Protein AF-A0A0S7XEX8-F1 (afdb_monomer)

Mean predicted aligned error: 14.1 Å

Structure (mmCIF, N/CA/C/O backbone):
data_AF-A0A0S7XEX8-F1
#
_entry.id   AF-A0A0S7XEX8-F1
#
loop_
_atom_site.group_PDB
_atom_site.id
_atom_site.type_symbol
_atom_site.label_atom_id
_atom_site.label_alt_id
_atom_site.label_comp_id
_atom_site.label_asym_id
_atom_site.label_entity_id
_atom_site.label_seq_id
_atom_site.pdbx_PDB_ins_code
_atom_site.Cartn_x
_atom_site.Cartn_y
_atom_site.Cartn_z
_atom_site.occupancy
_atom_site.B_iso_or_equiv
_atom_site.auth_seq_id
_atom_site.auth_comp_id
_atom_site.auth_asym_id
_atom_site.auth_atom_id
_atom_site.pdbx_PDB_model_num
ATOM 1 N N . MET A 1 1 ? 52.784 -49.531 -53.065 1.00 37.59 1 MET A N 1
ATOM 2 C CA . MET A 1 1 ? 52.989 -48.697 -54.268 1.00 37.59 1 MET A CA 1
ATOM 3 C C . MET A 1 1 ? 53.371 -47.288 -53.834 1.00 37.59 1 MET A C 1
ATOM 5 O O . MET A 1 1 ? 52.616 -46.669 -53.107 1.00 37.59 1 MET A O 1
ATOM 9 N N . PHE A 1 2 ? 54.552 -46.854 -54.282 1.00 38.41 2 PHE A N 1
ATOM 10 C CA . PHE A 1 2 ? 55.024 -45.475 -54.474 1.00 38.41 2 PHE A CA 1
ATOM 11 C C . PHE A 1 2 ? 55.209 -44.495 -53.298 1.00 38.41 2 PHE A C 1
ATOM 13 O O . PHE A 1 2 ? 54.373 -43.653 -52.993 1.00 38.41 2 PHE A O 1
ATOM 20 N N . ASN A 1 3 ? 56.453 -44.522 -52.808 1.00 33.59 3 ASN A N 1
ATOM 21 C CA . ASN A 1 3 ? 57.265 -43.385 -52.363 1.00 33.59 3 ASN A CA 1
ATOM 22 C C . ASN A 1 3 ? 57.142 -42.118 -53.236 1.00 33.59 3 ASN A C 1
ATOM 24 O O . ASN A 1 3 ? 57.298 -42.192 -54.457 1.00 33.59 3 ASN A O 1
ATOM 28 N N . LYS A 1 4 ? 57.120 -40.953 -52.576 1.00 41.78 4 LYS A N 1
ATOM 29 C CA . LYS A 1 4 ? 57.774 -39.693 -53.000 1.00 41.78 4 LYS A CA 1
ATOM 30 C C . LYS A 1 4 ? 58.332 -39.030 -51.725 1.00 41.78 4 LYS A C 1
ATOM 32 O O . LYS A 1 4 ? 57.560 -38.694 -50.844 1.00 41.78 4 LYS A O 1
ATOM 37 N N . ARG A 1 5 ? 59.621 -39.204 -51.410 1.00 49.06 5 ARG A N 1
ATOM 38 C CA . ARG A 1 5 ? 60.802 -38.387 -51.777 1.00 49.06 5 ARG A CA 1
ATOM 39 C C . ARG A 1 5 ? 60.811 -36.964 -51.199 1.00 49.06 5 ARG A C 1
ATOM 41 O O . ARG A 1 5 ? 60.069 -36.122 -51.681 1.00 49.06 5 ARG A O 1
ATOM 48 N N . SER A 1 6 ? 61.810 -36.759 -50.329 1.00 44.09 6 SER A N 1
ATOM 49 C CA . SER A 1 6 ? 62.617 -35.540 -50.133 1.00 44.09 6 SER A CA 1
ATOM 50 C C . SER A 1 6 ? 61.925 -34.334 -49.500 1.00 44.09 6 SER A C 1
ATOM 52 O O . SER A 1 6 ? 60.789 -34.037 -49.814 1.00 44.09 6 SER A O 1
ATOM 54 N N . THR A 1 7 ? 62.535 -33.482 -48.684 1.00 44.81 7 THR A N 1
ATOM 55 C CA . THR A 1 7 ? 63.818 -33.344 -47.971 1.00 44.81 7 THR A CA 1
ATOM 56 C C . THR A 1 7 ? 63.667 -31.934 -47.399 1.00 44.81 7 THR A C 1
ATOM 58 O O . THR A 1 7 ? 63.409 -31.039 -48.195 1.00 44.81 7 THR A O 1
ATOM 61 N N . LEU A 1 8 ? 63.810 -31.724 -46.089 1.00 36.44 8 LEU A N 1
ATOM 62 C CA . LEU A 1 8 ? 64.388 -30.506 -45.491 1.00 36.44 8 LEU A CA 1
ATOM 63 C C . LEU A 1 8 ? 64.369 -30.643 -43.967 1.00 36.44 8 LEU A C 1
ATOM 65 O O . LEU A 1 8 ? 63.385 -30.373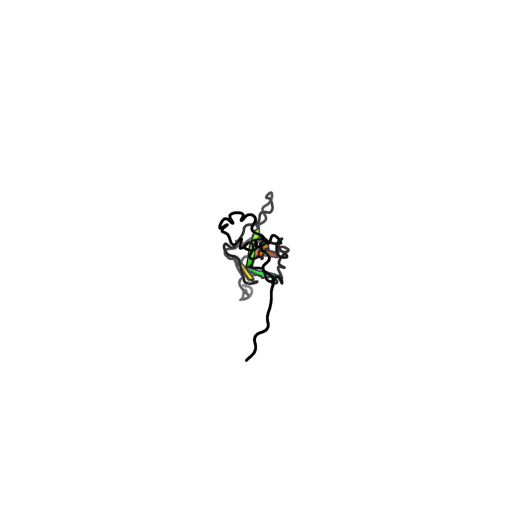 -43.286 1.00 36.44 8 LEU A O 1
ATOM 69 N N . ILE A 1 9 ? 65.504 -31.108 -43.456 1.00 40.91 9 ILE A N 1
ATOM 70 C CA . ILE A 1 9 ? 65.906 -30.969 -42.063 1.00 40.91 9 ILE A CA 1
ATOM 71 C C . ILE A 1 9 ? 66.316 -29.505 -41.907 1.00 40.91 9 ILE A C 1
ATOM 73 O O . ILE A 1 9 ? 67.348 -29.103 -42.438 1.00 40.91 9 ILE A O 1
ATOM 77 N N . VAL A 1 10 ? 65.512 -28.704 -41.210 1.00 41.31 10 VAL A N 1
ATOM 78 C CA . VAL A 1 10 ? 65.963 -27.407 -40.696 1.00 41.31 10 VAL A CA 1
ATOM 79 C C . VAL A 1 10 ? 66.205 -27.593 -39.207 1.00 41.31 10 VAL A C 1
ATOM 81 O O . VAL A 1 10 ? 65.288 -27.587 -38.391 1.00 41.31 10 VAL A O 1
ATOM 84 N N . LEU A 1 11 ? 67.471 -27.841 -38.881 1.00 34.66 11 LEU A N 1
ATOM 85 C CA . LEU A 1 11 ? 67.990 -27.823 -37.525 1.00 34.66 11 LEU A CA 1
ATOM 86 C C . LEU A 1 11 ? 68.108 -26.357 -37.090 1.00 34.66 11 LEU A C 1
ATOM 88 O O . LEU A 1 11 ? 69.022 -25.657 -37.514 1.00 34.66 11 LEU A O 1
ATOM 92 N N . ALA A 1 12 ? 67.196 -25.906 -36.236 1.00 40.22 12 ALA A N 1
ATOM 93 C CA . ALA A 1 12 ? 67.382 -24.713 -35.420 1.00 40.22 12 ALA A CA 1
ATOM 94 C C . ALA A 1 12 ? 67.147 -25.106 -33.958 1.00 40.22 12 ALA A C 1
ATOM 96 O O . ALA A 1 12 ? 66.066 -24.957 -33.398 1.00 40.22 12 ALA A O 1
ATOM 97 N N . LEU A 1 13 ? 68.186 -25.686 -33.361 1.00 43.44 13 LEU A N 1
ATOM 98 C CA . LEU A 1 13 ? 68.374 -25.701 -31.916 1.00 43.44 13 LEU A CA 1
ATOM 99 C C . LEU A 1 13 ? 68.686 -24.260 -31.521 1.00 43.44 13 LEU A C 1
ATOM 101 O O . LEU A 1 13 ? 69.711 -23.769 -31.973 1.00 43.44 13 LEU A O 1
ATOM 105 N N . LEU A 1 14 ? 67.836 -23.604 -30.724 1.00 46.44 14 LEU A N 1
ATOM 106 C CA . LEU A 1 14 ? 68.233 -22.564 -29.765 1.00 46.44 14 LEU A CA 1
ATOM 107 C C . LEU A 1 14 ? 67.057 -22.230 -28.822 1.00 46.44 14 LEU A C 1
ATOM 109 O O . LEU A 1 14 ? 66.058 -21.646 -29.225 1.00 46.44 14 LEU A O 1
ATOM 113 N N . LEU A 1 15 ? 67.268 -22.607 -27.554 1.00 48.09 15 LEU A N 1
ATOM 114 C CA . LEU A 1 15 ? 66.638 -22.145 -26.307 1.00 48.09 15 LEU A CA 1
ATOM 115 C C . LEU A 1 15 ? 65.139 -22.410 -26.092 1.00 48.09 15 LEU A C 1
ATOM 117 O O . LEU A 1 15 ? 64.272 -21.648 -26.503 1.00 48.09 15 LEU A O 1
ATOM 121 N N . ALA A 1 16 ? 64.858 -23.436 -25.286 1.00 48.41 16 ALA A N 1
ATOM 122 C CA . ALA A 1 16 ? 63.597 -23.560 -24.565 1.00 48.41 16 ALA A CA 1
ATOM 123 C C . ALA A 1 16 ? 63.530 -22.525 -23.424 1.00 48.41 16 ALA A C 1
ATOM 125 O O . ALA A 1 16 ? 64.400 -22.549 -22.548 1.00 48.41 16 ALA A O 1
ATOM 126 N N . PRO A 1 17 ? 62.496 -21.671 -23.352 1.00 46.03 17 PRO A N 1
ATOM 127 C CA . PRO A 1 17 ? 62.061 -21.121 -22.086 1.00 46.03 17 PRO A CA 1
ATOM 128 C C . PRO A 1 17 ? 61.147 -22.143 -21.400 1.00 46.03 17 PRO A C 1
ATOM 130 O O . PRO A 1 17 ? 60.209 -22.683 -21.984 1.00 46.03 17 PRO A O 1
ATOM 133 N N . PHE A 1 18 ? 61.470 -22.415 -20.143 1.00 54.22 18 PHE A N 1
ATOM 134 C CA . PHE A 1 18 ? 60.702 -23.195 -19.181 1.00 54.22 18 PHE A CA 1
ATOM 135 C C . PHE A 1 18 ? 59.257 -22.660 -19.128 1.00 54.22 18 PHE A C 1
ATOM 137 O O . PHE A 1 18 ? 58.997 -21.633 -18.500 1.00 54.22 18 PHE A O 1
ATOM 144 N N . ALA A 1 19 ? 58.308 -23.304 -19.813 1.00 49.00 19 ALA A N 1
ATOM 145 C CA . ALA A 1 19 ? 56.899 -22.968 -19.649 1.00 49.00 19 ALA A CA 1
ATOM 146 C C . ALA A 1 19 ? 56.441 -23.551 -18.310 1.00 49.00 19 ALA A C 1
ATOM 148 O O . ALA A 1 19 ? 56.192 -24.751 -18.188 1.00 49.00 19 ALA A O 1
ATOM 149 N N . LEU A 1 20 ? 56.390 -22.688 -17.291 1.00 53.78 20 LEU A N 1
ATOM 150 C CA . LEU A 1 20 ? 55.662 -22.950 -16.057 1.00 53.78 20 LEU A CA 1
ATOM 151 C C . LEU A 1 20 ? 54.265 -23.463 -16.421 1.00 53.78 20 LEU A C 1
ATOM 153 O O . LEU A 1 20 ? 53.557 -22.844 -17.216 1.00 53.78 20 LEU A O 1
ATOM 157 N N . ALA A 1 21 ? 53.849 -24.548 -15.774 1.00 57.62 21 ALA A N 1
ATOM 158 C CA . ALA A 1 21 ? 52.439 -24.825 -15.578 1.00 57.62 21 ALA A CA 1
ATOM 159 C C . ALA A 1 21 ? 51.835 -23.646 -14.794 1.00 57.62 21 ALA A C 1
ATOM 161 O O . ALA A 1 21 ? 51.907 -23.588 -13.569 1.00 57.62 21 ALA A O 1
ATOM 162 N N . GLY A 1 22 ? 51.305 -22.666 -15.521 1.00 50.53 22 GLY A N 1
ATOM 163 C CA . GLY A 1 22 ? 50.453 -21.617 -14.989 1.00 50.53 22 GLY A CA 1
ATOM 164 C C . GLY A 1 22 ? 49.018 -22.111 -15.006 1.00 50.53 22 GLY A C 1
ATOM 165 O O . GLY A 1 22 ? 48.342 -22.021 -16.028 1.00 50.53 22 GLY A O 1
ATOM 166 N N . CYS A 1 23 ? 48.571 -22.656 -13.875 1.00 48.44 23 CYS A N 1
ATOM 167 C CA . CYS A 1 23 ? 47.155 -22.735 -13.549 1.00 48.44 23 CYS A CA 1
ATOM 168 C C . CYS A 1 23 ? 46.514 -21.360 -13.737 1.00 48.44 23 CYS A C 1
ATOM 170 O O . CYS A 1 23 ? 46.964 -20.376 -13.157 1.00 48.44 23 CYS A O 1
ATOM 172 N N . SER A 1 24 ? 45.450 -21.311 -14.518 1.00 53.12 24 SER A N 1
ATOM 173 C CA . SER A 1 24 ? 44.102 -21.078 -14.001 1.00 53.12 24 SER A CA 1
ATOM 174 C C . SER A 1 24 ? 43.243 -20.688 -15.183 1.00 53.12 24 SER A C 1
ATOM 176 O O . SER A 1 24 ? 43.475 -19.681 -15.847 1.00 53.12 24 SER A O 1
ATOM 178 N N 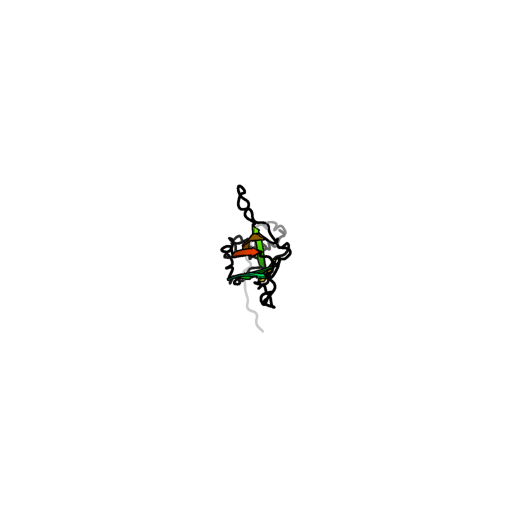. SER A 1 25 ? 42.222 -21.497 -15.428 1.00 52.28 25 SER A N 1
ATOM 179 C CA . SER A 1 25 ? 41.012 -21.038 -16.084 1.00 52.28 25 SER A CA 1
ATOM 180 C C . SER A 1 25 ? 40.495 -19.836 -15.291 1.00 52.28 25 SER A C 1
ATOM 182 O O . SER A 1 25 ? 39.840 -19.995 -14.260 1.00 52.28 25 SER A O 1
ATOM 184 N N . ASN A 1 26 ? 40.824 -18.624 -15.734 1.00 59.03 26 ASN A N 1
ATOM 185 C CA . ASN A 1 26 ? 40.082 -17.436 -15.346 1.00 59.03 26 ASN A CA 1
ATOM 186 C C . ASN A 1 26 ? 38.715 -17.524 -16.037 1.00 59.03 26 ASN A C 1
ATOM 188 O O . ASN A 1 26 ? 38.438 -16.814 -17.000 1.00 59.03 26 ASN A O 1
ATOM 192 N N . GLU A 1 27 ? 37.867 -18.425 -15.540 1.00 61.34 27 GLU A N 1
ATOM 193 C CA . GLU A 1 27 ? 36.425 -18.355 -15.726 1.00 61.34 27 GLU A CA 1
ATOM 194 C C . GLU A 1 27 ? 35.983 -17.091 -14.989 1.00 61.34 27 GLU A C 1
ATOM 196 O O . GLU A 1 27 ? 35.674 -17.106 -13.795 1.00 61.34 27 GLU A O 1
ATOM 201 N N . SER A 1 28 ? 36.059 -15.951 -15.674 1.00 59.97 28 SER A N 1
ATOM 202 C CA . SER A 1 28 ? 35.441 -14.728 -15.193 1.00 59.97 28 SER A CA 1
ATOM 203 C C . SER A 1 28 ? 33.943 -14.998 -15.173 1.00 59.97 28 SER A C 1
ATOM 205 O O . SER A 1 28 ? 33.276 -14.884 -16.198 1.00 59.97 28 SER A O 1
ATOM 207 N N . SER A 1 29 ? 33.420 -15.397 -14.011 1.00 68.56 29 SER A N 1
ATOM 208 C CA . SER A 1 29 ? 31.980 -15.401 -13.766 1.00 68.56 29 SER A CA 1
ATOM 209 C C . SER A 1 29 ? 31.435 -14.040 -14.204 1.00 68.56 29 SER A C 1
ATOM 211 O O . SER A 1 29 ? 32.061 -13.024 -13.872 1.00 68.56 29 SER A O 1
ATOM 213 N N . PRO A 1 30 ? 30.338 -13.971 -14.979 1.00 63.06 30 PRO A N 1
ATOM 214 C CA . PRO A 1 30 ? 29.765 -12.681 -15.315 1.00 63.06 30 PRO A CA 1
ATOM 215 C C . PRO A 1 30 ? 29.418 -11.986 -13.998 1.00 63.06 30 PRO A C 1
ATOM 217 O O . PRO A 1 30 ? 28.667 -12.526 -13.187 1.00 63.06 30 PRO A O 1
ATOM 220 N N . ILE A 1 31 ? 30.005 -10.811 -13.759 1.00 57.59 31 ILE A N 1
ATOM 221 C CA . ILE A 1 31 ? 29.549 -9.926 -12.689 1.00 57.59 31 ILE A CA 1
ATOM 222 C C . ILE A 1 31 ? 28.107 -9.584 -13.061 1.00 57.59 31 ILE A C 1
ATOM 224 O O . ILE A 1 31 ? 27.875 -8.841 -14.014 1.00 57.59 31 ILE A O 1
ATOM 228 N N . GLN A 1 32 ? 27.141 -10.198 -12.378 1.00 62.25 32 GLN A N 1
ATOM 229 C CA . GLN A 1 32 ? 25.731 -9.882 -12.555 1.00 62.25 32 GLN A CA 1
ATOM 230 C C . GLN A 1 32 ? 25.567 -8.413 -12.164 1.00 62.25 32 GLN A C 1
ATOM 232 O O . GLN A 1 32 ? 25.819 -8.044 -11.017 1.00 62.25 32 GLN A O 1
ATOM 237 N N . ALA A 1 33 ? 25.251 -7.563 -13.142 1.00 75.31 33 ALA A N 1
ATOM 238 C CA . ALA A 1 33 ? 25.007 -6.155 -12.879 1.00 75.31 33 ALA A CA 1
ATOM 239 C C . ALA A 1 33 ? 23.876 -6.051 -11.846 1.00 75.31 33 ALA A C 1
ATOM 241 O O . ALA A 1 33 ? 22.825 -6.668 -12.021 1.00 75.31 33 ALA A O 1
ATOM 242 N N . ILE A 1 34 ? 24.126 -5.333 -10.749 1.00 82.12 34 ILE A N 1
ATOM 243 C CA . ILE A 1 34 ? 23.111 -5.072 -9.728 1.00 82.12 34 ILE A CA 1
ATOM 244 C C . ILE A 1 34 ? 22.087 -4.121 -10.335 1.00 82.12 34 ILE A C 1
ATOM 246 O O . ILE A 1 34 ? 22.459 -3.053 -10.823 1.00 82.12 34 ILE A O 1
ATOM 250 N N . ASP A 1 35 ? 20.820 -4.518 -10.307 1.00 88.25 35 ASP A N 1
ATOM 251 C CA . ASP A 1 35 ? 19.725 -3.647 -10.703 1.00 88.25 35 ASP A CA 1
ATOM 252 C C . ASP A 1 35 ? 19.434 -2.636 -9.591 1.00 88.25 35 ASP A C 1
ATOM 254 O O . ASP A 1 35 ? 19.241 -2.995 -8.428 1.00 88.25 35 ASP A O 1
ATOM 258 N N . THR A 1 36 ? 19.429 -1.362 -9.962 1.00 91.50 36 THR A N 1
ATOM 259 C CA . THR A 1 36 ? 19.185 -0.228 -9.066 1.00 91.50 36 THR A CA 1
ATOM 260 C C . THR A 1 36 ? 17.986 0.609 -9.507 1.00 91.50 36 THR A C 1
ATOM 262 O O . THR A 1 36 ? 17.774 1.694 -8.964 1.00 91.50 36 THR A O 1
ATOM 265 N N . ALA A 1 37 ? 17.263 0.193 -10.550 1.00 93.44 37 ALA A N 1
ATOM 266 C CA . ALA A 1 37 ? 16.141 0.944 -11.087 1.00 93.44 37 ALA A CA 1
ATOM 267 C C . ALA A 1 37 ? 14.848 0.525 -10.368 1.00 93.44 37 ALA A C 1
ATOM 269 O O . ALA A 1 37 ? 14.421 -0.612 -10.511 1.00 93.44 37 ALA A O 1
ATOM 270 N N . PRO A 1 38 ? 14.191 1.419 -9.608 1.00 94.50 38 PRO A N 1
ATOM 271 C CA . PRO A 1 38 ? 12.928 1.073 -8.976 1.00 94.50 38 PRO A CA 1
ATOM 272 C C . PRO A 1 38 ? 11.798 0.936 -10.009 1.00 94.50 38 PRO A C 1
ATOM 274 O O . PRO A 1 38 ? 11.808 1.643 -11.025 1.00 94.50 38 PRO A O 1
ATOM 277 N N . PRO A 1 39 ? 10.763 0.126 -9.718 1.00 96.44 39 PRO A N 1
ATOM 278 C CA . PRO A 1 39 ? 9.547 0.091 -10.524 1.00 96.44 39 PRO A CA 1
ATOM 279 C C . PRO A 1 39 ? 8.823 1.444 -10.568 1.00 96.44 39 PRO A C 1
ATOM 281 O O . PRO A 1 39 ? 9.020 2.320 -9.716 1.00 96.44 39 PRO A O 1
ATOM 284 N N . ALA A 1 40 ? 7.887 1.594 -11.504 1.00 95.81 40 ALA A N 1
ATOM 285 C CA . ALA A 1 40 ? 6.932 2.692 -11.491 1.00 95.81 40 ALA A CA 1
ATOM 286 C C . ALA A 1 40 ? 6.016 2.629 -10.257 1.00 95.81 40 ALA A C 1
ATOM 288 O O . ALA A 1 40 ? 5.726 1.564 -9.705 1.00 95.81 40 ALA A O 1
ATOM 289 N N . ALA A 1 41 ? 5.506 3.787 -9.838 1.00 95.00 41 ALA A N 1
ATOM 290 C CA . ALA A 1 41 ? 4.533 3.847 -8.755 1.00 95.00 41 ALA A CA 1
ATOM 291 C C . ALA A 1 41 ? 3.226 3.126 -9.147 1.00 95.00 41 ALA A C 1
ATOM 293 O O . ALA A 1 41 ? 2.709 3.355 -10.246 1.00 95.00 41 ALA A O 1
ATOM 294 N N . PRO A 1 42 ? 2.642 2.305 -8.258 1.00 95.38 42 PRO A N 1
ATOM 295 C CA . PRO A 1 42 ? 1.341 1.701 -8.505 1.00 95.38 42 PRO A CA 1
ATOM 296 C C . PRO A 1 42 ? 0.231 2.759 -8.476 1.00 95.38 42 PRO A C 1
ATOM 298 O O . PRO A 1 42 ? 0.343 3.806 -7.834 1.00 95.38 42 PRO A O 1
ATOM 301 N N . VAL A 1 43 ? -0.893 2.464 -9.130 1.00 94.06 43 VAL A N 1
ATOM 302 C CA . VAL A 1 43 ? -2.067 3.351 -9.155 1.00 94.06 43 VAL A CA 1
ATOM 303 C C . VAL A 1 43 ? -3.157 2.773 -8.267 1.00 94.06 43 VAL A C 1
ATOM 305 O O . VAL A 1 43 ? -3.754 1.756 -8.617 1.00 94.06 43 VAL A O 1
ATOM 308 N N . MET A 1 44 ? -3.435 3.418 -7.132 1.00 95.31 44 MET A N 1
ATOM 309 C CA . MET A 1 44 ? -4.569 3.047 -6.284 1.00 95.31 44 MET A CA 1
ATOM 310 C C . MET A 1 44 ? -5.880 3.380 -7.002 1.00 95.31 44 MET A C 1
ATOM 312 O O . MET A 1 44 ? -6.085 4.513 -7.432 1.00 95.31 44 MET A O 1
ATOM 316 N N . THR A 1 45 ? -6.751 2.385 -7.150 1.00 94.12 45 THR A N 1
ATOM 317 C CA . THR A 1 45 ? -8.031 2.509 -7.861 1.00 94.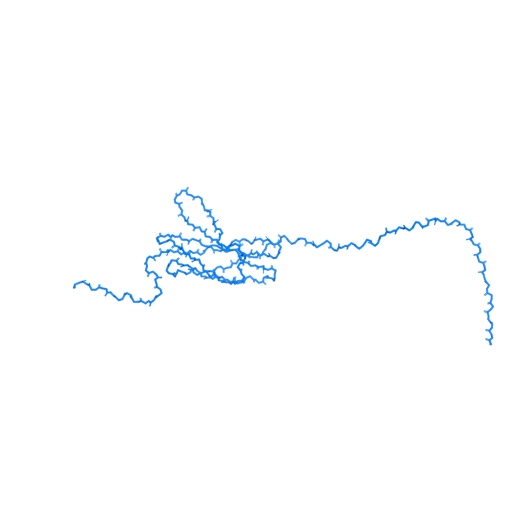12 45 THR A CA 1
ATOM 318 C C . THR A 1 45 ? -9.211 2.618 -6.908 1.00 94.12 45 THR A C 1
ATOM 320 O O . THR A 1 45 ? -10.212 3.240 -7.251 1.00 94.12 45 THR A O 1
ATOM 323 N N . GLU A 1 46 ? -9.102 2.041 -5.710 1.00 92.38 46 GLU A N 1
ATOM 324 C CA . GLU A 1 46 ? -10.159 2.088 -4.705 1.00 92.38 46 GLU A CA 1
ATOM 325 C C . GLU A 1 46 ? -9.578 1.980 -3.293 1.00 92.38 46 GLU A C 1
ATOM 327 O O . GLU A 1 46 ? -8.667 1.191 -3.035 1.00 92.38 46 GLU A O 1
ATOM 332 N N . ALA A 1 47 ? -10.157 2.742 -2.367 1.00 93.06 47 ALA A N 1
ATOM 333 C CA . ALA A 1 47 ? -10.019 2.540 -0.934 1.00 93.06 47 ALA A CA 1
ATOM 334 C C . ALA A 1 47 ? -11.427 2.556 -0.333 1.00 93.06 47 ALA A C 1
ATOM 336 O O . ALA A 1 47 ? -12.067 3.604 -0.249 1.00 93.06 47 ALA A O 1
ATOM 337 N N . ARG A 1 48 ? -11.942 1.381 0.031 1.00 89.88 48 ARG A N 1
ATOM 338 C CA . ARG A 1 48 ? -13.334 1.214 0.451 1.00 89.88 48 ARG A CA 1
ATOM 339 C C . ARG A 1 48 ? -13.422 0.763 1.896 1.00 89.88 48 ARG A C 1
ATOM 341 O O . ARG A 1 48 ? -12.858 -0.261 2.269 1.00 89.88 48 ARG A O 1
ATOM 348 N N . LEU A 1 49 ? -14.192 1.492 2.696 1.00 89.94 49 LEU A N 1
ATOM 349 C CA . LEU A 1 49 ? -14.510 1.095 4.063 1.00 89.94 49 LEU A CA 1
ATOM 350 C C . LEU A 1 49 ? -15.508 -0.078 4.087 1.00 89.94 49 LEU A C 1
ATOM 352 O O . LEU A 1 49 ? -16.471 -0.106 3.322 1.00 89.94 49 LEU A O 1
ATOM 356 N N . SER A 1 50 ? -15.293 -1.012 5.009 1.00 86.88 50 SER A N 1
ATOM 357 C CA . SER A 1 50 ? -16.159 -2.147 5.330 1.00 86.88 50 SER A CA 1
ATOM 358 C C . SER A 1 50 ? -16.103 -2.394 6.842 1.00 86.88 50 SER A C 1
ATOM 360 O O . SER A 1 50 ? -15.227 -3.105 7.338 1.00 86.88 50 SER A O 1
ATOM 362 N N . GLY A 1 51 ? -17.017 -1.788 7.600 1.00 86.56 51 GLY A N 1
ATOM 363 C CA . GLY A 1 51 ? -17.005 -1.811 9.065 1.00 86.56 51 GLY A CA 1
ATOM 364 C C . GLY A 1 51 ? -15.743 -1.160 9.641 1.00 86.56 51 GLY A C 1
ATOM 365 O O . GLY A 1 51 ? -15.421 -0.021 9.315 1.00 86.56 51 GLY A O 1
ATOM 366 N N . THR A 1 52 ? -15.014 -1.900 10.480 1.00 92.06 52 THR A N 1
ATOM 367 C CA . THR A 1 52 ? -13.696 -1.524 11.035 1.00 92.06 52 THR A CA 1
ATOM 368 C C . THR A 1 52 ? -12.531 -2.026 10.175 1.00 92.06 52 THR A C 1
ATOM 370 O O . THR A 1 52 ? -11.423 -2.255 10.661 1.00 92.06 52 THR A O 1
ATOM 373 N N . SER A 1 53 ? -12.780 -2.258 8.888 1.00 93.56 53 SER A N 1
ATOM 374 C CA . SER A 1 53 ? -11.773 -2.667 7.913 1.00 93.56 53 SER A CA 1
ATOM 375 C C . SER A 1 53 ? -11.853 -1.799 6.662 1.00 93.56 53 SER A C 1
ATOM 377 O O . SER A 1 53 ? -12.883 -1.185 6.387 1.00 93.56 53 SER A O 1
ATOM 379 N N . ALA A 1 54 ? -10.777 -1.761 5.886 1.00 93.94 54 ALA A N 1
ATOM 380 C CA . ALA A 1 54 ? -10.750 -1.147 4.567 1.00 93.94 54 ALA A CA 1
ATOM 381 C C . ALA A 1 54 ? -10.184 -2.128 3.544 1.00 93.94 54 ALA A C 1
ATOM 383 O O . ALA A 1 54 ? -9.214 -2.828 3.822 1.00 93.94 54 ALA A O 1
ATOM 384 N N . ILE A 1 55 ? -10.785 -2.171 2.360 1.00 95.62 55 ILE A N 1
ATOM 385 C CA . ILE A 1 55 ? -10.289 -2.941 1.224 1.00 95.62 55 ILE A CA 1
ATOM 386 C C . ILE A 1 55 ? -9.676 -1.951 0.240 1.00 95.62 55 ILE A C 1
ATOM 388 O O . ILE A 1 55 ? -10.337 -1.012 -0.206 1.00 95.62 55 ILE A O 1
ATOM 392 N N . LEU A 1 56 ? -8.398 -2.155 -0.061 1.00 96.94 56 LEU A N 1
ATOM 393 C CA . LEU A 1 56 ? -7.636 -1.358 -1.013 1.00 96.94 56 LEU A CA 1
ATOM 394 C C . LEU A 1 56 ? -7.477 -2.144 -2.309 1.00 96.94 56 LEU A C 1
ATOM 396 O O . LEU A 1 56 ? -7.112 -3.320 -2.261 1.00 96.94 56 LEU A O 1
ATOM 400 N N . HIS A 1 57 ? -7.688 -1.482 -3.443 1.00 97.25 57 HIS A N 1
ATOM 401 C CA . HIS A 1 57 ? -7.433 -2.014 -4.778 1.00 97.25 57 HIS A CA 1
ATOM 402 C C . HIS A 1 57 ? -6.514 -1.082 -5.563 1.00 97.25 57 HIS A C 1
ATOM 404 O O . HIS A 1 57 ? -6.548 0.140 -5.402 1.00 97.25 57 HIS A O 1
ATOM 410 N N . TRP A 1 58 ? -5.677 -1.671 -6.413 1.00 97.31 58 TRP A N 1
ATOM 411 C CA . TRP A 1 58 ? -4.775 -0.932 -7.290 1.00 97.31 58 TRP A CA 1
ATOM 412 C C . TRP A 1 58 ? -4.540 -1.655 -8.613 1.00 97.31 58 TRP A C 1
ATOM 414 O O . TRP A 1 58 ? -4.803 -2.850 -8.756 1.00 97.31 58 TRP A O 1
ATOM 424 N N . THR A 1 59 ? -4.025 -0.922 -9.594 1.00 95.69 59 THR A N 1
ATOM 425 C CA . THR A 1 59 ? -3.589 -1.480 -10.875 1.00 95.69 59 THR A CA 1
ATOM 426 C C . THR A 1 59 ? -2.224 -2.144 -10.719 1.00 95.69 59 THR A C 1
ATOM 428 O O . THR A 1 59 ? -1.319 -1.583 -10.104 1.00 95.69 59 THR A O 1
ATOM 431 N N . ARG A 1 60 ? -2.070 -3.341 -11.293 1.00 94.62 60 ARG A N 1
ATOM 432 C CA . ARG A 1 60 ? -0.787 -4.053 -11.363 1.00 94.62 60 ARG A CA 1
ATOM 433 C C . ARG A 1 60 ? 0.209 -3.281 -12.238 1.00 94.62 60 ARG A C 1
ATOM 435 O O . ARG A 1 60 ? -0.146 -2.871 -13.340 1.00 94.62 60 ARG A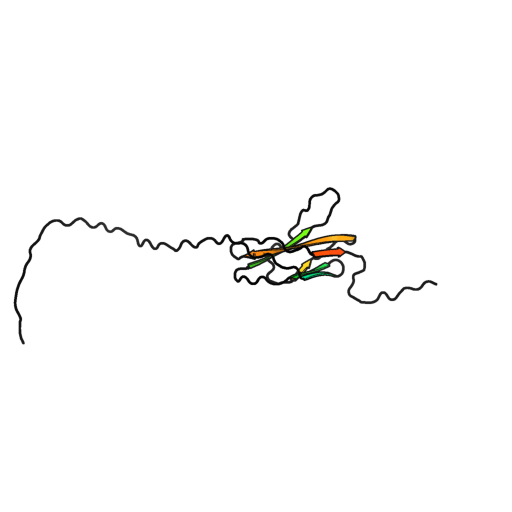 O 1
ATOM 442 N N . ASN A 1 61 ? 1.448 -3.171 -11.770 1.00 95.88 61 ASN A N 1
ATOM 443 C CA . ASN A 1 61 ? 2.594 -2.718 -12.559 1.00 95.88 61 ASN A CA 1
ATOM 444 C C . ASN A 1 61 ? 2.858 -3.621 -13.775 1.00 95.88 61 ASN A C 1
ATOM 446 O O . ASN A 1 61 ? 2.636 -4.830 -13.719 1.00 95.88 61 ASN A O 1
ATOM 450 N N . THR A 1 62 ? 3.320 -3.038 -14.880 1.00 95.62 62 THR A N 1
ATOM 451 C CA . THR A 1 62 ? 3.545 -3.759 -16.148 1.00 95.62 62 THR A CA 1
ATOM 452 C C . THR A 1 62 ? 4.933 -4.383 -16.253 1.00 95.62 62 THR A C 1
ATOM 454 O O . THR A 1 62 ? 5.152 -5.249 -17.096 1.00 95.62 62 THR A O 1
ATOM 457 N N . GLU A 1 63 ? 5.863 -3.931 -15.420 1.00 95.88 63 GLU A N 1
ATOM 458 C CA . GLU A 1 63 ? 7.234 -4.410 -15.352 1.00 95.88 63 GLU A CA 1
ATOM 459 C C . GLU A 1 63 ? 7.278 -5.873 -14.880 1.00 95.88 63 GLU A C 1
ATOM 461 O O . GLU A 1 63 ? 6.498 -6.309 -14.028 1.00 95.88 63 GLU A O 1
ATOM 466 N N . THR A 1 64 ? 8.165 -6.667 -15.480 1.00 94.25 64 THR A N 1
ATOM 467 C CA . THR A 1 64 ? 8.214 -8.126 -15.276 1.00 94.25 64 THR A CA 1
ATOM 468 C C . THR A 1 64 ? 8.962 -8.545 -14.015 1.00 94.25 64 THR A C 1
ATOM 470 O O . THR A 1 64 ? 8.849 -9.688 -13.577 1.00 94.25 64 THR A O 1
ATOM 473 N N . ASP A 1 65 ? 9.746 -7.634 -13.455 1.00 94.94 65 ASP A N 1
ATOM 474 C CA . ASP A 1 65 ? 10.628 -7.812 -12.305 1.00 94.94 65 ASP A CA 1
ATOM 475 C C . ASP A 1 65 ? 10.001 -7.365 -10.977 1.00 94.94 65 ASP A C 1
ATOM 477 O O . ASP A 1 65 ? 10.648 -7.456 -9.936 1.00 94.94 65 ASP A O 1
ATOM 481 N N . VAL A 1 66 ? 8.728 -6.959 -10.969 1.00 97.12 66 VAL A N 1
ATOM 482 C CA . VAL A 1 66 ? 8.015 -6.627 -9.730 1.00 97.12 66 VAL A CA 1
ATOM 483 C C . VAL A 1 66 ? 7.812 -7.884 -8.883 1.00 97.12 66 VAL A C 1
ATOM 485 O O . VAL A 1 66 ? 7.083 -8.807 -9.259 1.00 97.12 66 VAL A O 1
ATOM 488 N N . ALA A 1 67 ? 8.415 -7.890 -7.696 1.00 97.75 67 ALA A N 1
ATOM 489 C CA . ALA A 1 67 ? 8.277 -8.941 -6.695 1.00 97.75 67 ALA A CA 1
ATOM 490 C C . ALA A 1 67 ? 6.974 -8.808 -5.891 1.00 97.75 67 ALA A C 1
ATOM 492 O O . ALA A 1 67 ? 6.374 -9.809 -5.490 1.00 97.75 67 ALA A O 1
ATOM 493 N N . GLY A 1 68 ? 6.499 -7.580 -5.665 1.00 98.06 68 GLY A N 1
ATOM 494 C CA . GLY A 1 68 ? 5.221 -7.323 -5.006 1.00 98.06 68 GLY A CA 1
ATOM 495 C C . GLY A 1 68 ? 5.073 -5.888 -4.517 1.00 98.06 68 GLY A C 1
ATOM 496 O O . GLY A 1 68 ? 5.698 -4.978 -5.049 1.00 98.06 68 G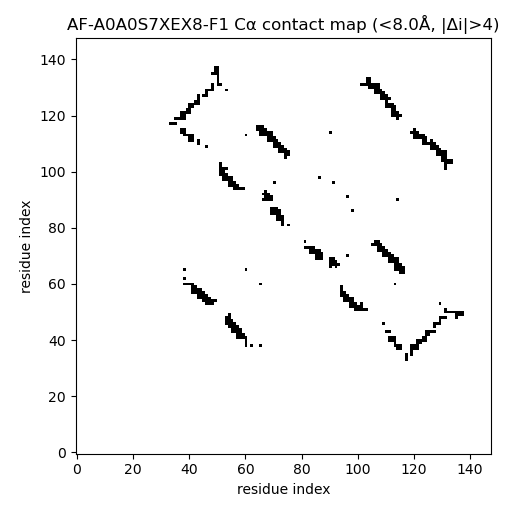LY A O 1
ATOM 497 N N . TYR A 1 69 ? 4.222 -5.691 -3.509 1.00 98.50 69 TYR A N 1
ATOM 498 C CA . TYR A 1 69 ? 3.832 -4.367 -3.028 1.00 98.50 69 TYR A CA 1
ATOM 499 C C . TYR A 1 69 ? 3.979 -4.225 -1.515 1.00 98.50 69 TYR A C 1
ATOM 501 O O . TYR A 1 69 ? 3.717 -5.172 -0.762 1.00 98.50 69 TYR A O 1
ATOM 509 N N . ASN A 1 70 ? 4.325 -3.016 -1.075 1.00 98.56 70 ASN A N 1
ATOM 510 C CA . ASN A 1 70 ? 4.172 -2.592 0.311 1.00 98.56 70 ASN A CA 1
ATOM 511 C C . ASN A 1 70 ? 2.961 -1.676 0.446 1.00 98.56 70 ASN A C 1
ATOM 513 O O . ASN A 1 70 ? 2.667 -0.868 -0.434 1.00 98.56 70 ASN A O 1
ATOM 517 N N . VAL A 1 71 ? 2.262 -1.809 1.567 1.00 98.12 71 VAL A N 1
ATOM 518 C CA . VAL A 1 71 ? 1.070 -1.034 1.891 1.00 98.12 71 VAL A CA 1
ATOM 519 C C . VAL A 1 71 ? 1.347 -0.254 3.160 1.00 98.12 71 VAL A C 1
ATOM 521 O O . VAL A 1 71 ? 1.864 -0.795 4.139 1.00 98.12 71 VAL A O 1
ATOM 524 N N . TYR A 1 72 ? 0.981 1.017 3.143 1.00 97.75 72 TYR A N 1
ATOM 525 C CA . TYR A 1 72 ? 1.249 1.950 4.219 1.00 97.75 72 TYR A CA 1
ATOM 526 C C . TYR A 1 72 ? -0.020 2.678 4.632 1.00 97.75 72 TYR A C 1
ATOM 528 O O . TYR A 1 72 ? -0.891 2.916 3.793 1.00 97.75 72 TYR A O 1
ATOM 536 N N . PHE A 1 73 ? -0.095 3.089 5.898 1.00 96.19 73 PHE A N 1
ATOM 537 C CA . PHE A 1 73 ? -1.134 3.994 6.379 1.00 96.19 73 PHE A CA 1
ATOM 538 C C . PHE A 1 73 ? -0.572 5.177 7.158 1.00 96.19 73 PHE A C 1
ATOM 540 O O . PHE A 1 73 ? 0.502 5.093 7.747 1.00 96.19 73 PHE A O 1
ATOM 547 N N . PHE A 1 74 ? -1.345 6.253 7.200 1.00 94.50 74 PHE A N 1
ATOM 548 C CA . PHE A 1 74 ? -1.113 7.417 8.040 1.00 94.50 74 PHE A CA 1
ATOM 549 C C . PHE A 1 74 ? -2.445 7.906 8.610 1.00 94.50 74 PHE A C 1
ATOM 551 O O . PHE A 1 74 ? -3.464 7.914 7.915 1.00 94.50 74 PHE A O 1
ATOM 558 N N . THR A 1 75 ? -2.430 8.322 9.871 1.00 94.00 75 THR A N 1
ATOM 559 C CA . THR A 1 75 ? -3.542 9.016 10.526 1.00 94.00 75 THR A CA 1
ATOM 560 C C . THR A 1 75 ? -3.100 10.442 10.835 1.00 94.00 75 THR A C 1
ATOM 562 O O . THR A 1 75 ? -2.117 10.600 11.562 1.00 94.00 75 THR A O 1
ATOM 565 N N . PRO A 1 76 ? -3.785 11.473 10.316 1.00 91.62 76 PRO A N 1
ATOM 566 C CA . PRO A 1 76 ? -3.422 12.851 10.596 1.00 91.62 76 PRO A CA 1
ATOM 567 C C . PRO A 1 76 ? -3.646 13.174 12.070 1.00 91.62 76 PRO A C 1
ATOM 569 O O . PRO A 1 76 ? -4.687 12.841 12.638 1.00 91.62 76 PRO A O 1
ATOM 572 N N . ASP A 1 77 ? -2.678 13.865 12.654 1.00 89.81 77 ASP A N 1
ATOM 573 C CA . ASP A 1 77 ? -2.721 14.358 14.023 1.00 89.81 77 ASP A CA 1
ATOM 574 C C . ASP A 1 77 ? -2.314 15.843 14.026 1.00 89.81 77 ASP A C 1
ATOM 576 O O . ASP A 1 77 ? -1.288 16.188 13.426 1.00 89.81 77 ASP A O 1
ATOM 580 N N . PRO A 1 78 ? -3.121 16.755 14.603 1.00 88.25 78 PRO A N 1
ATOM 581 C CA . PRO A 1 78 ? -2.807 18.177 14.608 1.00 88.25 78 PRO A CA 1
ATOM 582 C C . PRO A 1 78 ? -1.441 18.480 15.236 1.00 88.25 78 PRO A C 1
ATOM 584 O O . PRO A 1 78 ? -1.214 18.228 16.415 1.00 88.25 78 PRO A O 1
ATOM 587 N N . GLY A 1 79 ? -0.554 19.099 14.454 1.00 88.12 79 GLY A N 1
ATOM 588 C CA . GLY A 1 79 ? 0.790 19.479 14.905 1.00 88.12 79 GLY A CA 1
ATOM 589 C C . GLY A 1 79 ? 1.858 18.397 14.725 1.00 88.12 79 GLY A C 1
ATOM 590 O O . GLY A 1 79 ? 2.995 18.623 15.131 1.00 88.12 79 GLY A O 1
ATOM 591 N N . SER A 1 80 ? 1.513 17.273 14.095 1.00 89.00 80 SER A N 1
ATOM 592 C CA . SER A 1 80 ? 2.437 16.184 13.776 1.00 89.00 80 SER A CA 1
ATOM 593 C C . SER A 1 80 ? 2.767 16.148 12.279 1.00 89.00 80 SER A C 1
ATOM 595 O O . SER A 1 80 ? 1.922 16.455 11.433 1.00 89.00 80 SER A O 1
ATOM 597 N N . ASP A 1 81 ? 3.996 15.748 11.952 1.00 91.31 81 ASP A N 1
ATOM 598 C CA . ASP A 1 81 ? 4.423 15.528 10.568 1.00 91.31 81 ASP A CA 1
ATOM 599 C C . ASP A 1 81 ? 3.739 14.294 9.953 1.00 91.31 81 ASP A C 1
ATOM 601 O O . ASP A 1 81 ? 3.358 13.342 10.642 1.00 91.31 81 ASP A O 1
ATOM 605 N N . GLU A 1 82 ? 3.610 14.287 8.624 1.00 91.38 82 GLU A N 1
ATOM 606 C CA . GLU A 1 82 ? 3.084 13.142 7.877 1.00 91.38 82 GLU A CA 1
ATOM 607 C C . GLU A 1 82 ? 4.072 11.964 7.955 1.00 91.38 82 GLU A C 1
ATOM 609 O O . GLU A 1 82 ? 5.145 11.991 7.352 1.00 91.38 82 GLU A O 1
ATOM 614 N N . SER A 1 83 ? 3.701 10.909 8.688 1.00 93.31 83 SER A N 1
ATOM 615 C CA . SER A 1 83 ? 4.533 9.716 8.880 1.00 93.31 83 SER A CA 1
ATOM 616 C C . SER A 1 83 ? 3.744 8.438 8.614 1.00 93.31 83 SER A C 1
ATOM 618 O O . SER A 1 83 ? 2.793 8.105 9.324 1.00 93.31 83 SER A O 1
ATOM 620 N N . TYR A 1 84 ? 4.137 7.708 7.570 1.00 95.06 84 TYR A N 1
ATOM 621 C CA . TYR A 1 84 ? 3.477 6.466 7.180 1.00 95.06 84 TYR A CA 1
ATOM 622 C C . TYR A 1 84 ? 4.044 5.260 7.919 1.00 95.06 84 TYR A C 1
ATOM 624 O O . TYR A 1 84 ? 5.253 5.053 7.981 1.00 95.06 84 TYR A O 1
ATOM 632 N N . THR A 1 85 ? 3.147 4.398 8.386 1.00 96.44 85 THR A N 1
ATOM 633 C CA . THR A 1 85 ? 3.477 3.099 8.971 1.00 96.44 85 THR A CA 1
ATOM 634 C C . THR A 1 85 ? 3.200 1.985 7.967 1.00 96.44 85 THR A C 1
ATOM 636 O O . THR A 1 85 ? 2.122 1.922 7.373 1.00 96.44 85 THR A O 1
ATOM 639 N N . LYS A 1 86 ? 4.170 1.084 7.787 1.00 97.75 86 LYS A N 1
ATOM 640 C CA . LYS A 1 86 ? 4.041 -0.099 6.928 1.00 97.75 86 LYS A CA 1
ATOM 641 C C . LYS A 1 86 ? 3.117 -1.138 7.568 1.00 97.75 86 LYS A C 1
ATOM 643 O O . LYS A 1 86 ? 3.276 -1.467 8.739 1.00 97.75 86 LYS A O 1
ATOM 648 N N . LEU A 1 87 ? 2.176 -1.669 6.791 1.00 97.56 87 LEU A N 1
ATOM 649 C CA . LEU A 1 87 ? 1.157 -2.621 7.253 1.00 97.56 87 LEU A CA 1
ATOM 650 C C . LEU A 1 87 ? 1.550 -4.086 7.054 1.00 97.56 87 LEU A C 1
ATOM 652 O O . LEU A 1 87 ? 1.126 -4.952 7.815 1.00 97.56 87 LEU A O 1
ATOM 656 N N . ASN A 1 88 ? 2.337 -4.388 6.024 1.00 97.75 88 ASN A N 1
ATOM 657 C CA . ASN A 1 88 ? 2.702 -5.753 5.659 1.00 97.75 88 ASN A CA 1
ATOM 658 C C . ASN A 1 88 ? 4.167 -6.061 6.007 1.00 97.75 88 ASN A C 1
ATOM 660 O O . ASN A 1 88 ? 5.059 -5.259 5.748 1.00 97.75 88 ASN A O 1
ATOM 664 N N . SER A 1 89 ? 4.430 -7.253 6.548 1.00 96.94 89 SER A N 1
ATOM 665 C CA . SER A 1 89 ? 5.795 -7.759 6.767 1.00 96.94 89 SER A CA 1
ATOM 666 C C . SER A 1 89 ? 6.365 -8.455 5.528 1.00 96.94 89 SER A C 1
ATOM 668 O O . SER A 1 89 ? 7.557 -8.356 5.255 1.00 96.94 89 SER A O 1
ATOM 670 N N . THR A 1 90 ? 5.509 -9.125 4.755 1.00 97.88 90 THR A N 1
ATOM 671 C CA . THR A 1 90 ? 5.842 -9.774 3.480 1.00 97.88 90 THR A CA 1
ATOM 672 C C . THR A 1 90 ? 5.233 -9.006 2.317 1.00 97.88 90 THR A C 1
ATOM 674 O O . THR A 1 90 ? 4.123 -8.484 2.446 1.00 97.88 90 THR A O 1
ATOM 677 N N . LEU A 1 91 ? 5.913 -8.974 1.168 1.00 98.06 91 LEU A N 1
ATOM 678 C CA . LEU A 1 91 ? 5.388 -8.331 -0.039 1.00 98.06 91 LEU A CA 1
ATOM 679 C C . LEU A 1 91 ? 4.025 -8.911 -0.432 1.00 98.06 91 LEU A C 1
ATOM 681 O O . LEU A 1 91 ? 3.820 -10.126 -0.451 1.00 98.06 91 LEU A O 1
ATOM 685 N N . VAL A 1 92 ? 3.087 -8.026 -0.760 1.00 98.31 92 VAL A N 1
ATOM 686 C CA . VAL A 1 92 ? 1.775 -8.411 -1.280 1.00 98.31 92 VAL A CA 1
ATOM 687 C C . VAL A 1 92 ? 1.930 -8.710 -2.769 1.00 98.31 92 VAL A C 1
ATOM 689 O O . VAL A 1 92 ? 2.391 -7.860 -3.517 1.00 98.31 92 VAL A O 1
ATOM 692 N N . THR A 1 93 ? 1.547 -9.902 -3.224 1.00 97.75 93 THR A N 1
ATOM 693 C CA . THR A 1 93 ? 1.661 -10.298 -4.648 1.00 97.75 93 THR A CA 1
ATOM 694 C C . THR A 1 93 ? 0.358 -10.113 -5.436 1.00 97.75 93 THR A C 1
ATOM 696 O O . THR A 1 93 ? 0.336 -10.170 -6.670 1.00 97.75 93 THR A O 1
ATOM 699 N N . ARG A 1 94 ? -0.750 -9.889 -4.720 1.00 97.62 94 ARG A N 1
ATOM 700 C CA . ARG A 1 94 ? -2.069 -9.550 -5.274 1.00 97.62 94 ARG A CA 1
ATOM 701 C C . ARG A 1 94 ? -2.195 -8.033 -5.444 1.00 97.62 94 ARG A C 1
ATOM 703 O O . ARG A 1 94 ? -1.397 -7.276 -4.911 1.00 97.62 94 ARG A O 1
ATOM 710 N N . THR A 1 95 ? -3.233 -7.597 -6.147 1.00 97.19 95 THR A N 1
ATOM 711 C CA . THR A 1 95 ? -3.591 -6.178 -6.334 1.00 97.19 95 THR A CA 1
ATOM 712 C C . THR A 1 95 ? -4.715 -5.726 -5.399 1.00 97.19 95 THR A C 1
ATOM 714 O O . THR A 1 95 ? -5.576 -4.917 -5.751 1.00 97.19 95 THR A O 1
ATOM 717 N N . SER A 1 96 ? -4.762 -6.336 -4.218 1.00 97.25 96 SER A N 1
ATOM 718 C CA . SER A 1 96 ? -5.766 -6.063 -3.201 1.00 97.25 96 SER A CA 1
ATOM 719 C C . SER A 1 96 ? -5.187 -6.300 -1.815 1.00 97.25 96 SER A C 1
ATOM 721 O O . SER A 1 96 ? -4.503 -7.311 -1.619 1.00 97.25 96 SER A O 1
ATOM 723 N N . TYR A 1 97 ? -5.536 -5.456 -0.849 1.00 97.81 97 TYR A N 1
ATOM 724 C CA . TYR A 1 97 ? -5.147 -5.635 0.549 1.00 97.81 97 TYR A CA 1
ATOM 725 C C . TYR A 1 97 ? -6.271 -5.211 1.489 1.00 97.81 97 TYR A C 1
ATOM 727 O O . TYR A 1 97 ? -6.848 -4.138 1.321 1.00 97.81 97 TYR A O 1
ATOM 735 N N . THR A 1 98 ? -6.565 -6.051 2.481 1.00 97.12 98 THR A N 1
ATOM 736 C CA . THR A 1 98 ? -7.551 -5.746 3.520 1.00 97.12 98 THR A CA 1
ATOM 737 C C . THR A 1 98 ? -6.829 -5.273 4.771 1.00 97.12 98 THR A C 1
ATOM 739 O O . THR A 1 98 ? -6.091 -6.035 5.392 1.00 97.12 98 THR A O 1
ATOM 742 N N . VAL A 1 99 ? -7.072 -4.024 5.153 1.00 96.12 99 VAL A N 1
ATOM 743 C CA . VAL A 1 99 ? -6.630 -3.445 6.420 1.00 96.12 99 VAL A CA 1
ATOM 744 C C . VAL A 1 99 ? -7.709 -3.710 7.460 1.00 96.12 99 VAL A C 1
ATOM 746 O O . VAL A 1 99 ? -8.862 -3.350 7.242 1.00 96.12 99 VAL A O 1
ATOM 749 N N . THR A 1 100 ? -7.360 -4.340 8.576 1.00 94.44 100 THR A N 1
ATOM 750 C CA . THR A 1 100 ? -8.294 -4.667 9.666 1.00 94.44 100 THR A CA 1
ATOM 751 C C . THR A 1 100 ? -7.998 -3.839 10.913 1.00 94.44 100 THR A C 1
ATOM 753 O O . THR A 1 100 ? -6.953 -3.200 11.001 1.00 94.44 100 THR A O 1
ATOM 756 N N . ASN A 1 101 ? -8.879 -3.914 11.915 1.00 93.44 101 ASN A N 1
ATOM 757 C CA . ASN A 1 101 ? -8.707 -3.262 13.220 1.00 93.44 101 ASN A CA 1
ATOM 758 C C . ASN A 1 101 ? -8.574 -1.730 13.133 1.00 93.44 101 ASN A C 1
ATOM 760 O O . ASN A 1 101 ? -7.823 -1.125 13.894 1.00 93.44 101 ASN A O 1
ATOM 764 N N . LEU A 1 102 ? -9.302 -1.102 12.207 1.00 94.00 102 LEU A N 1
ATOM 765 C CA . LEU A 1 102 ? -9.370 0.352 12.111 1.00 94.00 102 LEU A CA 1
ATOM 766 C C . LEU A 1 102 ? -10.241 0.935 13.228 1.00 94.00 102 LEU A C 1
ATOM 768 O O . LEU A 1 102 ? -11.291 0.384 13.574 1.00 94.00 102 LEU A O 1
ATOM 772 N N . THR A 1 103 ? -9.827 2.086 13.749 1.00 92.81 103 THR A N 1
ATOM 773 C CA . THR A 1 103 ? -10.535 2.791 14.819 1.00 92.81 103 THR A CA 1
ATOM 774 C C . THR A 1 103 ? -11.677 3.629 14.253 1.00 92.81 103 THR A C 1
ATOM 776 O O . THR A 1 103 ? -11.503 4.382 13.296 1.00 92.81 103 THR A O 1
ATOM 779 N N . VAL A 1 104 ? -12.862 3.509 14.856 1.00 89.94 104 VAL A N 1
ATOM 780 C CA . VAL A 1 104 ? -14.036 4.319 14.500 1.00 89.94 104 VAL A CA 1
ATOM 781 C C . VAL A 1 104 ? -13.790 5.793 14.821 1.00 89.94 104 VAL A C 1
ATOM 783 O O . VAL A 1 104 ? -13.261 6.125 15.876 1.00 89.94 104 VAL A O 1
ATOM 786 N N . GLY A 1 105 ? -14.216 6.678 13.921 1.00 89.06 105 GLY A N 1
ATOM 787 C CA . GLY A 1 105 ? -14.029 8.125 14.024 1.00 89.06 105 GLY A CA 1
ATOM 788 C C . GLY A 1 105 ? -12.668 8.612 13.525 1.00 89.06 105 GLY A C 1
ATOM 789 O O . GLY A 1 105 ? -12.407 9.814 13.566 1.00 89.06 105 GLY A O 1
ATOM 790 N N . THR A 1 106 ? -11.807 7.713 13.039 1.00 91.81 106 THR A N 1
ATOM 791 C CA . THR A 1 106 ? -10.456 8.041 12.573 1.00 91.81 106 THR A CA 1
ATOM 792 C C . THR A 1 106 ? -10.396 8.116 11.045 1.00 91.81 106 THR A C 1
ATOM 794 O O . THR A 1 106 ? -10.946 7.270 10.334 1.00 91.81 106 THR A O 1
ATOM 797 N N . LEU A 1 107 ? -9.712 9.146 10.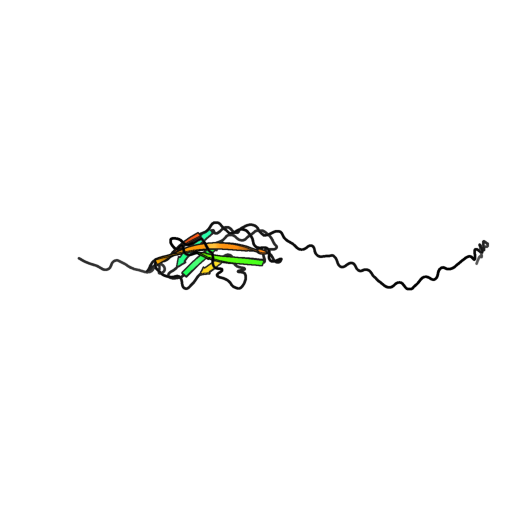537 1.00 92.25 107 LEU A N 1
ATOM 798 C CA . LEU A 1 107 ? -9.356 9.276 9.125 1.00 92.25 107 LEU A CA 1
ATOM 799 C C . LEU A 1 107 ? -8.044 8.535 8.864 1.00 92.25 107 LEU A C 1
ATOM 801 O O . LEU A 1 107 ? -7.049 8.797 9.534 1.00 92.25 107 LEU A O 1
ATOM 805 N N . TYR A 1 108 ? -8.040 7.653 7.871 1.00 94.62 108 TYR A N 1
ATOM 806 C CA . TYR A 1 108 ? -6.847 6.946 7.423 1.00 94.62 108 TYR A CA 1
ATOM 807 C C . TYR A 1 108 ? -6.527 7.324 5.980 1.00 94.62 108 TYR A C 1
ATOM 809 O O . TYR A 1 108 ? -7.408 7.319 5.118 1.00 94.62 108 TYR A O 1
ATOM 817 N N . TYR A 1 109 ? -5.255 7.603 5.720 1.00 95.06 109 TYR A N 1
ATOM 818 C CA . TYR A 1 109 ? -4.682 7.699 4.383 1.00 95.06 109 TYR A CA 1
ATOM 819 C C . TYR A 1 109 ? -3.874 6.448 4.103 1.00 95.06 109 TYR A C 1
ATOM 821 O O . TYR A 1 109 ? -3.119 6.003 4.963 1.00 95.06 109 TYR A O 1
ATOM 829 N N . PHE A 1 110 ? -3.995 5.910 2.898 1.00 96.31 110 PHE A N 1
ATOM 830 C CA . PHE A 1 110 ? -3.259 4.740 2.454 1.00 96.31 110 PHE A CA 1
ATOM 831 C C . PHE A 1 110 ? -2.425 5.060 1.226 1.00 96.31 110 PHE A C 1
ATOM 833 O O . PHE A 1 110 ? -2.878 5.748 0.311 1.00 96.31 110 PHE A O 1
ATOM 840 N N . LYS A 1 111 ? -1.216 4.505 1.191 1.00 96.19 111 LYS A N 1
ATOM 841 C CA . LYS A 1 111 ? -0.308 4.557 0.043 1.00 96.19 111 LYS A CA 1
ATOM 842 C C . LYS A 1 111 ? 0.224 3.162 -0.244 1.00 96.19 111 LYS A C 1
ATOM 844 O O . LYS A 1 111 ? 0.323 2.327 0.657 1.00 96.19 111 LYS A O 1
ATOM 849 N N . ILE A 1 112 ? 0.559 2.919 -1.504 1.00 97.75 112 ILE A N 1
ATOM 850 C CA . ILE A 1 112 ? 1.134 1.654 -1.965 1.00 97.75 112 ILE A CA 1
ATOM 851 C C . ILE A 1 112 ? 2.413 1.966 -2.740 1.00 97.75 112 ILE A C 1
ATOM 853 O O . ILE A 1 112 ? 2.467 2.957 -3.467 1.00 97.75 112 ILE A O 1
ATOM 857 N N . THR A 1 113 ? 3.428 1.123 -2.603 1.00 98.00 113 THR A N 1
ATOM 858 C CA . THR A 1 113 ? 4.646 1.124 -3.429 1.00 98.00 113 THR A CA 1
ATOM 859 C C . THR A 1 113 ? 4.833 -0.261 -4.046 1.00 98.00 113 THR A C 1
ATOM 861 O O . THR A 1 113 ? 4.358 -1.263 -3.502 1.00 98.00 113 THR A O 1
ATOM 864 N N . ALA A 1 114 ? 5.504 -0.321 -5.190 1.00 98.12 114 ALA A N 1
ATOM 865 C CA . ALA A 1 114 ? 5.960 -1.552 -5.817 1.00 98.12 114 ALA A CA 1
ATOM 866 C C . ALA A 1 114 ? 7.421 -1.819 -5.429 1.00 98.12 114 ALA A C 1
ATOM 868 O O . ALA A 1 114 ? 8.195 -0.885 -5.231 1.00 98.12 114 ALA A O 1
ATOM 869 N N . VAL A 1 115 ? 7.785 -3.093 -5.312 1.00 97.94 115 VAL A N 1
ATOM 870 C CA . VAL A 1 115 ? 9.145 -3.551 -5.005 1.00 97.94 115 VAL A CA 1
ATOM 871 C C . VAL A 1 115 ? 9.548 -4.592 -6.038 1.00 97.94 115 VAL A C 1
ATOM 873 O O . VAL A 1 115 ? 8.761 -5.505 -6.311 1.00 97.94 115 VAL A O 1
ATOM 876 N N . ASP A 1 116 ? 10.741 -4.464 -6.611 1.00 97.38 116 ASP A N 1
ATOM 877 C CA . ASP A 1 116 ? 11.298 -5.444 -7.552 1.00 97.38 116 ASP A CA 1
ATOM 878 C C . ASP A 1 116 ? 12.030 -6.610 -6.853 1.00 97.38 116 ASP A C 1
ATOM 880 O O . ASP A 1 116 ? 12.160 -6.661 -5.626 1.00 97.38 116 ASP A O 1
ATOM 884 N N . TRP A 1 117 ? 12.503 -7.584 -7.634 1.00 95.69 117 TRP A N 1
ATOM 885 C CA . TRP A 1 117 ? 13.292 -8.719 -7.127 1.00 95.69 117 TRP A CA 1
ATOM 886 C C . TRP A 1 117 ? 14.694 -8.345 -6.634 1.00 95.69 117 TRP A C 1
ATOM 888 O O . TRP A 1 117 ? 15.323 -9.142 -5.935 1.00 95.69 117 TRP A O 1
ATOM 898 N N . SER A 1 118 ? 15.178 -7.154 -6.975 1.00 94.62 118 SER A N 1
ATOM 899 C CA . SER A 1 118 ? 16.449 -6.599 -6.510 1.00 94.62 118 SER A CA 1
ATOM 900 C C . SER A 1 118 ? 16.302 -5.767 -5.231 1.00 94.62 118 SER A C 1
ATOM 902 O O . SER A 1 118 ? 17.304 -5.407 -4.616 1.00 94.62 118 SER A O 1
ATOM 904 N N . GLY A 1 119 ? 15.068 -5.558 -4.765 1.00 94.88 119 GLY A N 1
ATOM 905 C CA . GLY A 1 119 ? 14.733 -4.838 -3.545 1.00 94.88 119 GLY A CA 1
ATOM 906 C C . GLY A 1 119 ? 14.565 -3.330 -3.726 1.00 94.88 119 GLY A C 1
ATOM 907 O O . GLY A 1 119 ? 14.430 -2.635 -2.717 1.00 94.88 119 GLY A O 1
ATOM 908 N N . ASN A 1 120 ? 14.551 -2.807 -4.955 1.00 95.75 120 ASN A N 1
ATOM 909 C CA . ASN A 1 120 ? 14.296 -1.389 -5.185 1.00 95.75 120 ASN A CA 1
ATOM 910 C C . ASN A 1 120 ? 12.800 -1.099 -5.015 1.00 95.75 120 ASN A C 1
ATOM 912 O O . ASN A 1 120 ? 11.942 -1.811 -5.540 1.00 95.75 120 ASN A O 1
ATOM 916 N N . GLU A 1 121 ? 12.486 -0.038 -4.275 1.00 97.56 121 GLU A N 1
ATOM 917 C CA . GLU A 1 121 ? 11.115 0.372 -3.975 1.00 97.56 121 GLU A CA 1
ATOM 918 C C . GLU A 1 121 ? 10.734 1.626 -4.770 1.00 97.56 121 GLU A C 1
ATOM 920 O O . GLU A 1 121 ? 11.497 2.589 -4.858 1.00 97.56 121 GLU A O 1
ATOM 925 N N . SER A 1 122 ? 9.540 1.609 -5.360 1.00 96.81 122 SER A N 1
ATOM 926 C CA . SER A 1 122 ? 9.009 2.705 -6.165 1.00 96.81 122 SER A CA 1
ATOM 927 C C . SER A 1 122 ? 8.658 3.936 -5.327 1.00 96.81 122 SER A C 1
ATOM 929 O O . SER A 1 122 ? 8.464 3.876 -4.111 1.00 96.81 122 SER A O 1
ATOM 931 N N . ALA A 1 123 ? 8.405 5.054 -6.013 1.00 95.75 123 ALA A N 1
ATOM 932 C CA . ALA A 1 123 ? 7.604 6.128 -5.432 1.00 95.75 123 ALA A CA 1
ATOM 933 C C . ALA A 1 123 ? 6.201 5.618 -5.034 1.00 95.75 123 ALA A C 1
ATOM 935 O O . ALA A 1 123 ? 5.703 4.622 -5.569 1.00 95.75 123 ALA A O 1
ATOM 936 N N . SER A 1 124 ? 5.554 6.298 -4.088 1.00 91.12 124 SER A N 1
ATOM 937 C CA . SER A 1 124 ? 4.205 5.937 -3.641 1.00 91.12 124 SER A CA 1
ATOM 938 C C . SER A 1 124 ? 3.129 6.261 -4.676 1.00 91.12 124 SER A C 1
ATOM 940 O O . SER A 1 124 ? 3.240 7.226 -5.432 1.00 91.12 124 SER A O 1
ATOM 942 N N . SER A 1 125 ? 2.037 5.500 -4.635 1.00 89.25 125 SER A N 1
ATOM 943 C CA . SER A 1 125 ? 0.785 5.844 -5.305 1.00 89.25 125 SER A CA 1
ATOM 944 C C . SER A 1 125 ? 0.253 7.208 -4.850 1.00 89.25 125 SER A C 1
ATOM 946 O O . SER A 1 125 ? 0.556 7.679 -3.748 1.00 89.25 125 SER A O 1
ATOM 948 N N . MET A 1 126 ? -0.650 7.796 -5.644 1.00 81.88 126 MET A N 1
ATOM 949 C CA . MET A 1 126 ? -1.558 8.818 -5.112 1.00 81.88 126 MET A CA 1
ATOM 950 C C . MET A 1 126 ? -2.293 8.225 -3.893 1.00 81.88 126 MET A C 1
ATOM 952 O O . MET A 1 126 ? -2.734 7.069 -3.977 1.00 81.88 126 MET A O 1
ATOM 956 N N . PRO A 1 127 ? -2.379 8.935 -2.753 1.00 73.31 127 PRO A N 1
ATOM 957 C CA . PRO A 1 127 ? -3.013 8.384 -1.568 1.00 73.31 127 PRO A CA 1
ATOM 958 C C . PRO A 1 127 ? -4.519 8.219 -1.781 1.00 73.31 127 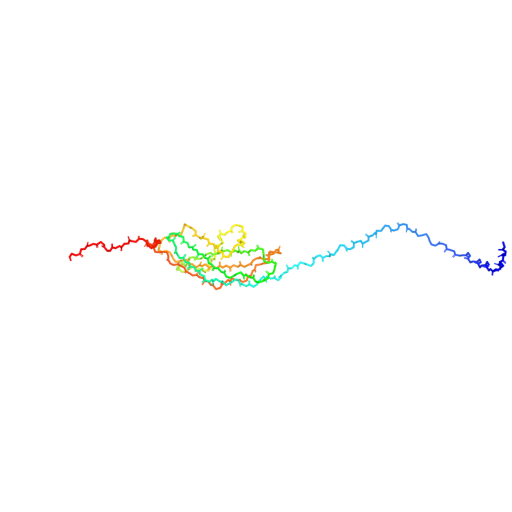PRO A C 1
ATOM 960 O O . PRO A 1 127 ? -5.190 9.136 -2.253 1.00 73.31 127 PRO A O 1
ATOM 963 N N . GLY A 1 128 ? -5.053 7.068 -1.382 1.00 71.31 128 GLY A N 1
ATOM 964 C CA . GLY A 1 128 ? -6.484 6.914 -1.122 1.00 71.31 128 GLY A CA 1
ATOM 965 C C . GLY A 1 128 ? -6.775 7.182 0.348 1.00 71.31 128 GLY A C 1
ATOM 966 O O . GLY A 1 128 ? -5.897 7.023 1.195 1.00 71.31 128 GLY A O 1
ATOM 967 N N . SER A 1 129 ? -7.998 7.583 0.678 1.00 67.56 129 SER A N 1
ATOM 968 C CA . SER A 1 129 ? -8.393 7.836 2.064 1.00 67.56 129 SER A CA 1
ATOM 969 C C . SER A 1 129 ? -9.733 7.194 2.396 1.00 67.56 129 SER A C 1
ATOM 971 O O . SER A 1 129 ? -10.610 7.065 1.543 1.00 67.56 129 SER A O 1
ATOM 973 N N . VAL A 1 130 ? -9.888 6.783 3.654 1.00 74.31 130 VAL A N 1
ATOM 974 C CA . VAL A 1 130 ? -11.165 6.319 4.209 1.00 74.31 130 VAL A CA 1
ATOM 975 C C . VAL A 1 130 ? -11.391 6.947 5.577 1.00 74.31 130 VAL A C 1
ATOM 977 O O . VAL A 1 130 ? -10.483 7.012 6.407 1.00 74.31 130 VAL A O 1
ATOM 980 N N . TYR A 1 131 ? -12.621 7.381 5.829 1.00 77.50 131 TYR A N 1
ATOM 981 C CA . TYR A 1 131 ? -13.057 7.840 7.144 1.00 77.50 131 TYR A CA 1
ATOM 982 C C . TYR A 1 131 ? -13.911 6.757 7.798 1.00 77.50 131 TYR A C 1
ATOM 984 O O . TYR A 1 131 ? -14.945 6.380 7.247 1.00 77.50 131 TYR A O 1
ATOM 992 N N . VAL A 1 132 ? -13.480 6.225 8.944 1.00 81.50 132 VAL A N 1
ATOM 993 C CA . VAL A 1 132 ? -14.159 5.092 9.589 1.00 81.50 132 VAL A CA 1
ATOM 994 C C . VAL A 1 132 ? -15.384 5.590 10.352 1.00 81.50 132 VAL A C 1
ATOM 996 O O . VAL A 1 132 ? -15.252 6.253 11.377 1.00 81.50 132 VAL A O 1
ATOM 999 N N . VAL A 1 133 ? -16.587 5.246 9.892 1.00 75.00 133 VAL A N 1
ATOM 1000 C CA . VAL A 1 133 ? -17.851 5.614 10.556 1.00 75.00 133 VAL A CA 1
ATOM 1001 C C . VAL A 1 133 ? -18.463 4.427 11.301 1.00 75.00 133 VAL A C 1
ATOM 1003 O O . VAL A 1 133 ? -18.373 3.280 10.854 1.00 75.00 133 VAL A O 1
ATOM 1006 N N . SER A 1 134 ? -19.115 4.688 12.436 1.00 60.12 134 SER A N 1
ATOM 1007 C CA . SER A 1 134 ? -19.907 3.675 13.137 1.00 60.12 134 SER A CA 1
ATOM 1008 C C . SER A 1 134 ? -21.086 3.241 12.259 1.00 60.12 134 SER A C 1
ATOM 1010 O O . SER A 1 134 ? -21.796 4.068 11.695 1.00 60.12 134 SER A O 1
ATOM 1012 N N . GLY A 1 135 ? -21.295 1.929 12.122 1.00 58.56 135 GLY A N 1
ATOM 1013 C CA . GLY A 1 135 ? -22.433 1.391 11.368 1.00 58.56 135 GLY A CA 1
ATOM 1014 C C . GLY A 1 135 ? -22.242 1.274 9.852 1.00 58.56 135 GLY A C 1
ATOM 1015 O O . GLY A 1 135 ? -23.220 1.003 9.162 1.00 58.56 135 GLY A O 1
ATOM 1016 N N . SER A 1 136 ? -21.015 1.389 9.320 1.00 54.41 136 SER A N 1
ATOM 1017 C CA . SER A 1 136 ? -20.693 0.981 7.934 1.00 54.41 136 SER A CA 1
ATOM 1018 C C . SER A 1 136 ? -20.676 -0.550 7.785 1.00 54.41 136 SER A C 1
ATOM 1020 O O . SER A 1 136 ? -19.713 -1.153 7.318 1.00 54.41 136 SER A O 1
ATOM 1022 N N . THR A 1 137 ? -21.713 -1.220 8.278 1.00 46.03 137 THR A N 1
ATOM 1023 C CA . THR A 1 137 ? -21.963 -2.627 7.990 1.00 46.03 137 THR A CA 1
ATOM 1024 C C . THR A 1 137 ? -22.592 -2.713 6.610 1.00 46.03 137 THR A C 1
ATOM 1026 O O . THR A 1 137 ? -23.469 -1.925 6.264 1.00 46.03 137 THR A O 1
ATOM 1029 N N . ASN A 1 138 ? -22.117 -3.666 5.820 1.00 47.38 138 ASN A N 1
ATOM 1030 C CA . ASN A 1 138 ? -22.583 -3.970 4.474 1.00 47.38 138 ASN A CA 1
ATOM 1031 C C . ASN A 1 138 ? -24.120 -3.989 4.417 1.00 47.38 138 ASN A C 1
ATOM 1033 O O . ASN A 1 138 ? -24.719 -4.935 4.903 1.00 47.38 138 ASN A O 1
ATOM 1037 N N . GLY A 1 139 ? -24.743 -2.951 3.854 1.00 51.19 139 GLY A N 1
ATOM 1038 C CA . GLY A 1 139 ? -26.020 -3.008 3.132 1.00 51.19 139 GLY A CA 1
ATOM 1039 C C . GLY A 1 139 ? -27.227 -3.759 3.711 1.00 51.19 139 GLY A C 1
ATOM 1040 O O . GLY A 1 139 ? -28.138 -4.019 2.935 1.00 51.19 139 GLY A O 1
ATOM 1041 N N . GLU A 1 140 ? -27.306 -4.086 5.000 1.00 49.25 140 GLU A N 1
A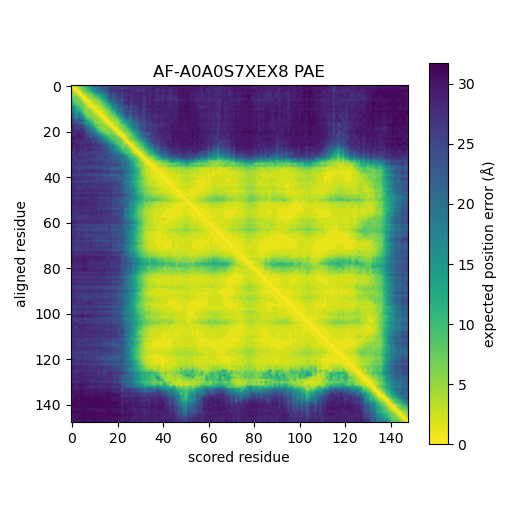TOM 1042 C CA . GLU A 1 140 ? -28.476 -4.760 5.575 1.00 49.25 140 GLU A CA 1
ATOM 1043 C C . GLU A 1 140 ? -29.091 -3.919 6.702 1.00 49.25 140 GLU A C 1
ATOM 1045 O O . GLU A 1 140 ? -28.693 -3.967 7.860 1.00 49.25 140 GLU A O 1
ATOM 1050 N N . GLY A 1 141 ? -30.079 -3.108 6.307 1.00 49.81 141 GLY A N 1
ATOM 1051 C CA . GLY A 1 141 ? -31.246 -2.759 7.118 1.00 49.81 141 GLY A CA 1
ATOM 1052 C C . GLY A 1 141 ? -31.031 -1.996 8.429 1.00 49.81 141 GLY A C 1
ATOM 1053 O O . GLY A 1 141 ? -31.178 -2.558 9.507 1.00 49.81 141 GLY A O 1
ATOM 1054 N N . ARG A 1 142 ? -30.924 -0.664 8.357 1.00 52.62 142 ARG A N 1
ATOM 1055 C CA . ARG A 1 142 ? -31.611 0.208 9.331 1.00 52.62 142 ARG A CA 1
ATOM 1056 C C . ARG A 1 142 ? -32.743 0.929 8.610 1.00 52.62 142 ARG A C 1
ATOM 1058 O O . ARG A 1 142 ? -32.621 2.092 8.237 1.00 52.62 142 ARG A O 1
ATOM 1065 N N . LEU A 1 143 ? -33.840 0.202 8.378 1.00 50.94 143 LEU A N 1
ATOM 1066 C CA . LEU A 1 143 ? -35.134 0.862 8.218 1.00 50.94 143 LEU A CA 1
ATOM 1067 C C . LEU A 1 143 ? -35.394 1.642 9.507 1.00 50.94 143 LEU A C 1
ATOM 1069 O O . LEU A 1 143 ? -35.140 1.133 10.599 1.00 50.94 143 LEU A O 1
ATOM 1073 N N . GLY A 1 144 ? -35.797 2.899 9.340 1.00 42.72 144 GLY A N 1
ATOM 1074 C CA . GLY A 1 144 ? -35.972 3.862 10.414 1.00 42.72 144 GLY A CA 1
ATOM 1075 C C . GLY A 1 144 ? -36.738 3.282 11.596 1.00 42.72 144 GLY A C 1
ATOM 1076 O O . GLY A 1 144 ? -37.817 2.713 11.448 1.00 42.72 144 GLY A O 1
ATOM 1077 N N . GLU A 1 145 ? -36.155 3.448 12.775 1.00 47.47 145 GLU A N 1
ATOM 1078 C CA . GLU A 1 145 ? -36.864 3.270 14.026 1.00 47.47 145 GLU A CA 1
ATOM 1079 C C . GLU A 1 145 ? -37.714 4.526 14.261 1.00 47.47 145 GLU A C 1
ATOM 1081 O O . GLU A 1 145 ? -37.226 5.656 14.201 1.00 47.47 145 GLU A O 1
ATOM 1086 N N . PHE A 1 146 ? -39.008 4.278 14.435 1.00 54.47 146 PHE A N 1
ATOM 1087 C CA . PHE A 1 146 ? -40.113 5.207 14.630 1.00 54.47 146 PHE A CA 1
ATOM 1088 C C . PHE A 1 146 ? -39.919 6.169 15.812 1.00 54.47 146 PHE A C 1
ATOM 1090 O O . PHE A 1 146 ? -39.390 5.764 16.847 1.00 54.47 146 PHE A O 1
ATOM 1097 N N . LYS A 1 147 ? -40.443 7.396 15.659 1.00 42.03 147 LYS A N 1
ATOM 1098 C CA . LYS A 1 147 ? -40.979 8.337 16.676 1.00 42.03 147 LYS A CA 1
ATOM 1099 C C . LYS A 1 147 ? -41.354 9.631 15.930 1.00 42.03 147 LYS A C 1
ATOM 1101 O O . LYS A 1 147 ? -40.490 10.163 15.244 1.00 42.03 147 LYS A O 1
ATOM 1106 N N . GLU A 1 148 ? -42.559 10.185 15.936 1.00 51.97 148 GLU A N 1
ATOM 1107 C CA . GLU A 1 148 ? -43.871 9.929 16.556 1.00 51.97 148 GLU A CA 1
ATOM 1108 C C . GLU A 1 148 ? -44.954 10.240 15.507 1.00 51.97 148 G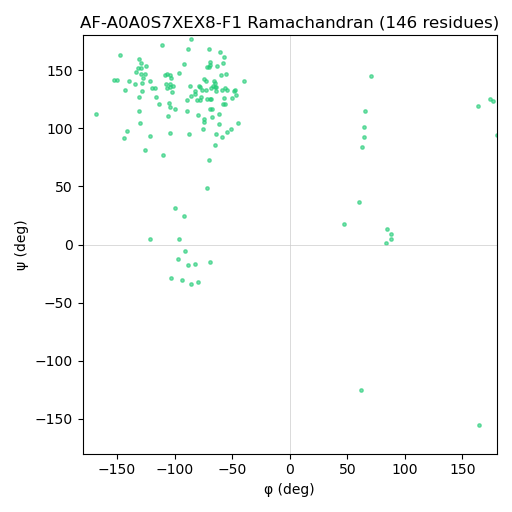LU A C 1
ATOM 1110 O O . GLU A 1 148 ? -44.659 11.042 14.587 1.00 51.97 148 GLU A O 1
#

Nearest PDB structures (foldseek):
  8ot5-assembly6_F  TM=7.698E-01  e=5.352E-07  Homo sapiens
  8fn9-assembly4_H  TM=8.366E-01  e=1.357E-05  Homo sapiens
  8fn9-assembly2_D  TM=8.395E-01  e=3.045E-05  Homo sapiens
  8q6t-assembly1_P  TM=8.324E-01  e=6.475E-05  Mus musculus
  8q6t-assembly1_V  TM=7.801E-01  e=4.687E-05  Mus musculus

Solvent-accessible surface area (backbone atoms only — not comparable to full-atom values): 9502 Å² total; per-residue (Å²): 137,82,88,83,81,89,84,83,87,79,87,76,89,78,82,86,76,86,78,72,90,73,87,68,87,79,75,74,71,79,80,76,79,80,71,79,77,47,46,68,50,32,48,64,74,44,50,43,76,51,41,47,25,34,44,35,33,38,53,78,71,88,64,90,55,60,58,24,30,51,42,31,38,32,65,87,49,95,95,58,80,97,62,74,45,76,74,60,94,62,69,39,77,64,56,59,49,76,48,68,85,50,59,71,78,39,54,39,37,36,37,36,26,24,26,28,78,74,68,31,61,22,56,64,20,68,69,38,59,42,70,30,50,86,81,44,58,82,90,72,80,83,74,82,83,86,85,132

Radius of gyration: 34.33 Å; Cα contacts (8 Å, |Δi|>4): 249; chains: 1; bounding box: 112×68×71 Å

Secondary structure (DSSP, 8-state):
--------------------------------PPP--PPPPPEEEEEEEETTEEEEEEEPP--TTEEEEEEEEE---TT----PEE--SS-B-SSEEEE-SPPTT-EEEEEEEEEETT--BPPPPPPEEEE--TT--SS---PPPP--

pLDDT: mean 79.06, std 21.35, range [33.59, 98.56]

Sequence (148 aa):
MFNKRSTLIVLALLLAPFALAGCSSNESSPIQAIDTAPPAAPVMTEARLSGTSAILHWTRNTETDVAGYNVYFFTPDPGSDESYTKLNSTLVTRTSYTVTNLTVGTLYYFKITAVDWSGNESASSMPGSVYVVSGSTNGEGRLGEFKE

Foldseek 3Di:
DDDDDDDDDDDDDDDDDDPPPDDDDPPVDPPPDQDQDAFAAWAWDDWADAAQKTKTFTDDGPDPFWPAKWKWKFWDDPPDDTDIDTDDPDGHHDRMDMGHRHDAQTKMKMWMWIAGPSGHIYDIYDIDIDHRHHPSHPDDDPPDDDDD